Protein AF-A0A354UDZ5-F1 (afdb_monomer_lite)

Secondary structure (DSSP, 8-state):
-HHHHHHHHHHHHTT-----TT-HHHHHHHHH--B-GGG-B--SS-HHHHHHHHHHHHSPP-PPP-PPPPHHHHHHHHHHHHHHHT---

Sequence (89 aa):
MFSGINRVKRYLKNKKLFIFKNCVNLIRELKSYWWGVGDLPKKYDDHCLDEMRYYLMSKPENSAPEGQKSVIQIDKERRIKKMKLNKPN

Radius of gyration: 20.84 Å; chains: 1; bounding box: 35×39×56 Å

Foldseek 3Di:
DVVLVVLVVVCVVVVVDDDDPVVVLVVVVVVVFDQDPPRDTDPDSCVVVVVVSVVSVPDDDPPPDPPDQDPVRVVVVVVVVVVVVPDDD

Structure (mmCIF, N/CA/C/O backbone):
data_AF-A0A354UDZ5-F1
#
_entry.id   AF-A0A354UDZ5-F1
#
loop_
_atom_site.group_PDB
_atom_site.id
_atom_site.type_symbol
_atom_site.label_atom_id
_atom_site.label_alt_id
_atom_site.label_comp_id
_atom_site.label_asym_id
_atom_site.label_entity_id
_atom_site.label_seq_id
_atom_site.pdbx_PDB_ins_code
_atom_site.Cartn_x
_atom_site.Cartn_y
_atom_site.Cartn_z
_atom_site.occupancy
_atom_site.B_iso_or_equiv
_atom_site.auth_seq_id
_atom_site.auth_comp_id
_atom_site.auth_asym_id
_atom_site.auth_atom_id
_atom_site.pdbx_PDB_model_num
ATOM 1 N N . MET A 1 1 ? 3.760 9.225 4.849 1.00 53.88 1 MET A N 1
ATOM 2 C CA . MET A 1 1 ? 4.102 8.444 3.635 1.00 53.88 1 MET A CA 1
ATOM 3 C C . MET A 1 1 ? 4.080 6.928 3.881 1.00 53.88 1 MET A C 1
ATOM 5 O O . MET A 1 1 ? 3.400 6.226 3.144 1.00 53.88 1 MET A O 1
ATOM 9 N N . PHE A 1 2 ? 4.712 6.413 4.947 1.00 60.53 2 PHE A N 1
ATOM 10 C CA . PHE A 1 2 ? 4.726 4.970 5.278 1.00 60.53 2 PHE A CA 1
ATOM 11 C C . PHE A 1 2 ? 3.360 4.322 5.549 1.00 60.53 2 PHE A C 1
ATOM 13 O O . PHE A 1 2 ? 3.199 3.121 5.332 1.00 60.53 2 PHE A O 1
ATOM 20 N N . SER A 1 3 ? 2.368 5.093 6.003 1.00 70.56 3 SER A N 1
ATOM 21 C CA . SER A 1 3 ? 1.037 4.577 6.357 1.00 70.56 3 SER A CA 1
ATOM 22 C C . SER A 1 3 ? 0.326 3.902 5.177 1.00 70.56 3 SER A C 1
ATOM 24 O O . SER A 1 3 ? -0.220 2.812 5.342 1.00 70.56 3 SER A O 1
ATOM 26 N N . GLY A 1 4 ? 0.393 4.493 3.978 1.00 78.69 4 GLY A N 1
ATOM 27 C CA . GLY A 1 4 ? -0.226 3.938 2.771 1.00 78.69 4 GLY A CA 1
ATOM 28 C C . GLY A 1 4 ? 0.425 2.629 2.325 1.00 78.69 4 GLY A C 1
ATOM 29 O O . GLY A 1 4 ? -0.263 1.640 2.087 1.00 78.69 4 GLY A O 1
ATOM 30 N N . ILE A 1 5 ? 1.760 2.582 2.298 1.00 82.75 5 ILE A N 1
ATOM 31 C CA . ILE A 1 5 ? 2.518 1.384 1.895 1.00 82.75 5 ILE A CA 1
ATOM 32 C C . ILE A 1 5 ? 2.284 0.235 2.885 1.00 82.75 5 ILE A C 1
ATOM 34 O O . ILE A 1 5 ? 2.039 -0.902 2.480 1.00 82.75 5 ILE A O 1
ATOM 38 N N . ASN A 1 6 ? 2.301 0.517 4.190 1.00 84.56 6 ASN A N 1
ATOM 39 C CA . ASN A 1 6 ? 2.032 -0.497 5.212 1.00 84.56 6 ASN A CA 1
ATOM 40 C C . ASN A 1 6 ? 0.606 -1.048 5.122 1.00 84.56 6 ASN A C 1
ATOM 42 O O . ASN A 1 6 ? 0.391 -2.241 5.350 1.00 84.56 6 ASN A O 1
ATOM 46 N N . ARG A 1 7 ? -0.366 -0.216 4.733 1.00 84.25 7 ARG A N 1
ATOM 47 C CA . ARG A 1 7 ? -1.736 -0.664 4.476 1.00 84.25 7 ARG A CA 1
ATOM 48 C C . ARG A 1 7 ? -1.785 -1.630 3.295 1.00 84.25 7 ARG A C 1
ATOM 50 O O . ARG A 1 7 ? -2.313 -2.724 3.460 1.00 84.25 7 ARG A O 1
ATOM 57 N N . VAL A 1 8 ? -1.152 -1.307 2.166 1.00 86.25 8 VAL A N 1
ATOM 58 C CA . VAL A 1 8 ? -1.032 -2.229 1.016 1.00 86.25 8 VAL A CA 1
ATOM 59 C C . VAL A 1 8 ? -0.404 -3.563 1.447 1.00 86.25 8 VAL A C 1
ATOM 61 O O . VAL A 1 8 ? -0.983 -4.625 1.210 1.00 86.2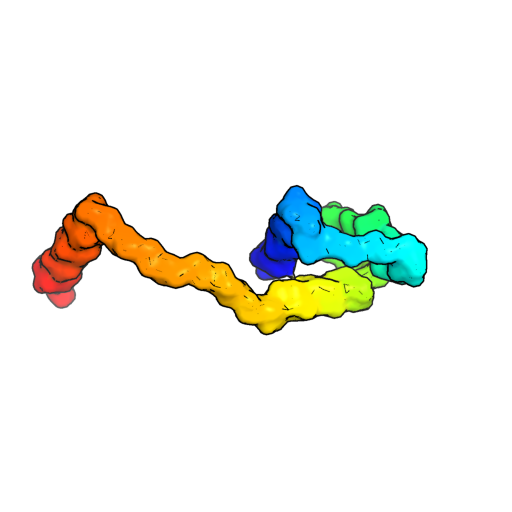5 8 VAL A O 1
ATOM 64 N N . LYS A 1 9 ? 0.722 -3.521 2.177 1.00 86.62 9 LYS A N 1
ATOM 65 C CA . LYS A 1 9 ? 1.394 -4.722 2.712 1.00 86.62 9 LYS A CA 1
ATOM 66 C C . LYS A 1 9 ? 0.466 -5.573 3.584 1.00 86.62 9 LYS A C 1
ATOM 68 O O . LYS A 1 9 ? 0.452 -6.795 3.454 1.00 86.62 9 LYS A O 1
ATOM 73 N N . ARG A 1 10 ? -0.337 -4.949 4.453 1.00 87.69 10 ARG A N 1
ATOM 74 C CA . ARG A 1 10 ? -1.309 -5.639 5.318 1.00 87.69 10 ARG A CA 1
ATOM 75 C C . ARG A 1 10 ? -2.388 -6.361 4.509 1.00 87.69 10 ARG A C 1
ATOM 77 O O . ARG A 1 10 ? -2.739 -7.489 4.844 1.00 87.69 10 ARG A O 1
ATOM 84 N N . TYR A 1 11 ? -2.909 -5.732 3.456 1.00 88.25 11 TYR A N 1
ATOM 85 C CA . TYR A 1 11 ? -3.924 -6.340 2.590 1.00 88.25 11 TYR A CA 1
ATOM 86 C C . TYR A 1 11 ? -3.374 -7.531 1.802 1.00 88.25 11 TYR A C 1
ATOM 88 O O . TYR A 1 11 ? -4.046 -8.560 1.730 1.00 88.25 11 TYR A O 1
ATOM 96 N N . LEU A 1 12 ? -2.145 -7.424 1.290 1.00 88.00 12 LEU A N 1
ATOM 97 C CA . LEU A 1 12 ? -1.450 -8.537 0.640 1.00 88.00 12 LEU A CA 1
ATOM 98 C C . LEU A 1 12 ? -1.197 -9.691 1.624 1.00 88.00 12 LEU A C 1
ATOM 100 O O . LEU A 1 12 ? -1.562 -10.829 1.339 1.00 88.00 12 LEU A O 1
ATOM 104 N N . LYS A 1 13 ? -0.664 -9.402 2.823 1.00 89.12 13 LYS A N 1
ATOM 105 C CA . LYS A 1 13 ? -0.396 -10.417 3.861 1.00 89.12 13 LYS A CA 1
ATOM 106 C C . LYS A 1 13 ? -1.663 -11.161 4.290 1.00 89.12 13 LYS A C 1
ATOM 108 O O . LYS A 1 13 ? -1.641 -12.377 4.446 1.00 89.12 13 LYS A O 1
ATOM 113 N N . ASN A 1 14 ? -2.769 -10.438 4.448 1.00 89.69 14 ASN A N 1
ATOM 114 C CA . ASN A 1 14 ? -4.05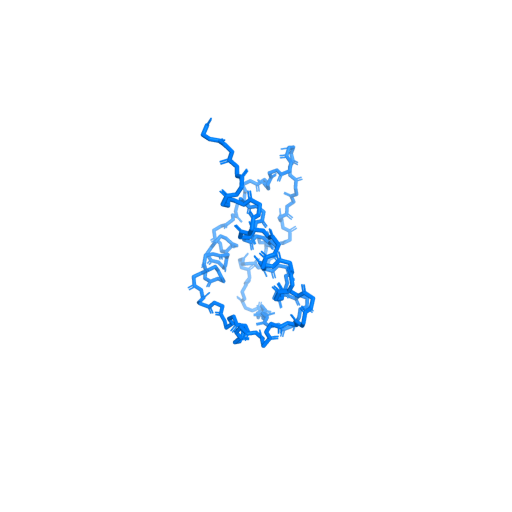2 -11.005 4.866 1.00 89.69 14 ASN A CA 1
ATOM 115 C C . ASN A 1 14 ? -4.862 -11.604 3.703 1.00 89.69 14 ASN A C 1
ATOM 117 O O . ASN A 1 14 ? -6.032 -11.923 3.904 1.00 89.69 14 ASN A O 1
ATOM 121 N N . LYS A 1 15 ? -4.283 -11.721 2.496 1.00 88.31 15 LYS A N 1
ATOM 122 C CA . LYS A 1 15 ? -4.953 -12.230 1.284 1.00 88.31 15 LYS A CA 1
ATOM 123 C C . LYS A 1 15 ? -6.284 -11.516 0.983 1.00 88.31 15 LYS A C 1
ATOM 125 O O . LYS A 1 15 ? -7.245 -12.132 0.539 1.00 88.31 15 LYS A O 1
ATOM 130 N N . LYS A 1 16 ? -6.352 -10.206 1.253 1.00 86.75 16 LYS A N 1
ATOM 131 C CA . LYS A 1 16 ? -7.516 -9.338 0.972 1.00 86.75 16 LYS A CA 1
ATOM 132 C C . LYS A 1 16 ? -7.376 -8.547 -0.331 1.00 86.75 16 LYS A C 1
ATOM 134 O O . LYS A 1 16 ? -8.308 -7.853 -0.723 1.00 86.75 16 LYS A O 1
ATOM 139 N N . LEU A 1 17 ? -6.208 -8.611 -0.963 1.00 88.75 17 LEU A N 1
ATOM 140 C CA . LEU A 1 17 ? -5.906 -7.992 -2.247 1.00 88.75 17 LEU A CA 1
ATOM 141 C C . LEU A 1 17 ? -5.306 -9.059 -3.158 1.00 88.75 17 LEU A C 1
ATOM 143 O O . LEU A 1 17 ? -4.332 -9.708 -2.779 1.00 88.75 17 LEU A O 1
ATOM 147 N N . PHE A 1 18 ? -5.882 -9.211 -4.345 1.00 90.19 18 PHE A N 1
ATOM 148 C CA . PHE A 1 18 ? -5.409 -10.130 -5.371 1.00 90.19 18 PHE A CA 1
ATOM 149 C C . PHE A 1 18 ? -5.045 -9.330 -6.614 1.00 90.19 18 PHE A C 1
ATOM 151 O O . PHE A 1 18 ? -5.813 -8.476 -7.052 1.00 90.19 18 PHE A O 1
ATOM 158 N N . ILE A 1 19 ? -3.865 -9.605 -7.162 1.00 90.25 19 ILE A N 1
ATOM 159 C CA . ILE A 1 19 ? -3.399 -9.021 -8.417 1.00 90.25 19 ILE A CA 1
ATOM 160 C C . ILE A 1 19 ? -3.512 -10.113 -9.471 1.00 90.25 19 ILE A C 1
ATOM 162 O O . ILE A 1 19 ? -2.911 -11.180 -9.340 1.00 90.25 19 ILE A O 1
ATOM 166 N N . PHE A 1 20 ? -4.314 -9.862 -10.497 1.00 91.62 20 PHE A N 1
ATOM 167 C CA . PHE A 1 20 ? -4.517 -10.810 -11.580 1.00 91.62 20 PHE A CA 1
ATOM 168 C C . PHE A 1 20 ? -3.359 -10.753 -12.580 1.00 91.62 20 PHE A C 1
ATOM 170 O O . PHE A 1 20 ? -2.715 -9.721 -12.765 1.00 91.62 20 PHE A O 1
ATOM 177 N N . LYS A 1 21 ? -3.109 -11.872 -13.269 1.00 91.94 21 LYS A N 1
ATOM 178 C CA . LYS A 1 21 ? -2.003 -12.005 -14.234 1.00 91.94 21 LYS A CA 1
ATOM 179 C C . LYS A 1 21 ? -2.072 -11.027 -15.417 1.00 91.94 21 LYS A C 1
ATOM 181 O O . LYS A 1 21 ? -1.060 -10.786 -16.061 1.00 91.94 21 LYS A O 1
ATOM 186 N N . ASN A 1 22 ? -3.254 -10.488 -15.716 1.00 93.62 22 ASN A N 1
ATOM 187 C CA . ASN A 1 22 ? -3.476 -9.505 -16.779 1.00 93.62 22 ASN A CA 1
ATOM 188 C C . ASN A 1 22 ? -3.048 -8.079 -16.384 1.00 93.62 22 ASN A C 1
ATOM 190 O O . ASN A 1 22 ? -2.907 -7.233 -17.261 1.00 93.62 22 ASN A O 1
ATOM 194 N N . CYS A 1 23 ? -2.787 -7.803 -15.102 1.00 91.19 23 CYS A N 1
ATOM 195 C CA . CYS A 1 23 ? -2.290 -6.511 -14.623 1.00 91.19 23 CYS A CA 1
ATOM 196 C C . CYS A 1 23 ? -0.777 -6.356 -14.887 1.00 91.19 23 CYS A C 1
ATOM 198 O O . CYS A 1 23 ? 0.010 -6.164 -13.963 1.00 91.19 23 CYS A O 1
ATOM 200 N N . VAL A 1 24 ? -0.356 -6.470 -16.150 1.00 91.31 24 VAL A N 1
ATOM 201 C CA . VAL A 1 24 ? 1.060 -6.557 -16.555 1.00 91.31 24 VAL A CA 1
ATOM 202 C C . VAL A 1 24 ? 1.886 -5.331 -16.159 1.00 91.31 24 VAL A C 1
ATOM 204 O O . VAL A 1 24 ? 3.011 -5.489 -15.687 1.00 91.31 24 VAL A O 1
ATOM 207 N N . ASN A 1 25 ? 1.311 -4.128 -16.274 1.00 89.12 25 ASN A N 1
ATOM 208 C CA . ASN A 1 25 ? 1.971 -2.883 -15.879 1.00 89.12 25 ASN A CA 1
ATOM 209 C C . ASN A 1 25 ? 2.179 -2.852 -14.366 1.00 89.12 25 ASN A C 1
ATOM 211 O O . ASN A 1 25 ? 3.315 -2.768 -13.920 1.00 89.12 25 ASN A O 1
ATOM 215 N N . LEU A 1 26 ? 1.116 -3.077 -13.587 1.00 88.31 26 LEU A N 1
ATOM 216 C CA . LEU A 1 26 ? 1.208 -3.145 -12.128 1.00 88.31 26 LEU A CA 1
ATOM 217 C C . LEU A 1 26 ? 2.231 -4.193 -11.668 1.00 88.31 26 LEU A C 1
ATOM 219 O O . LEU A 1 26 ? 3.021 -3.915 -10.777 1.00 88.31 26 LEU A O 1
ATOM 223 N N . ILE A 1 27 ? 2.262 -5.382 -12.281 1.00 90.00 27 ILE A N 1
ATOM 224 C CA . ILE A 1 27 ? 3.234 -6.433 -11.940 1.00 90.00 27 ILE A CA 1
ATOM 225 C C . ILE A 1 27 ? 4.671 -5.985 -12.241 1.00 90.00 27 ILE A C 1
ATOM 227 O O . ILE A 1 27 ? 5.570 -6.261 -11.445 1.00 90.00 27 ILE A O 1
ATOM 231 N N . ARG A 1 28 ? 4.903 -5.316 -13.377 1.00 89.56 28 ARG A N 1
ATOM 232 C CA . ARG A 1 28 ? 6.220 -4.776 -13.745 1.00 89.56 28 ARG A CA 1
ATOM 233 C C . ARG A 1 28 ? 6.674 -3.721 -12.739 1.00 89.56 28 ARG A C 1
ATOM 235 O O . ARG A 1 28 ? 7.786 -3.821 -12.231 1.00 89.56 28 ARG A O 1
ATOM 242 N N . GLU A 1 29 ? 5.799 -2.777 -12.408 1.00 88.00 29 GLU A N 1
ATOM 243 C CA . GLU A 1 29 ? 6.068 -1.710 -11.438 1.00 88.00 29 GLU A CA 1
ATOM 244 C C . GLU A 1 29 ? 6.350 -2.281 -10.040 1.00 88.00 29 GLU A C 1
ATOM 246 O O . GLU A 1 29 ? 7.328 -1.910 -9.397 1.00 88.00 29 GLU A O 1
ATOM 251 N N . LEU A 1 30 ? 5.565 -3.271 -9.596 1.00 85.38 30 LEU A N 1
ATOM 252 C CA . LEU A 1 30 ? 5.727 -3.898 -8.280 1.00 85.38 30 LEU A CA 1
ATOM 253 C C . LEU A 1 30 ? 7.090 -4.591 -8.117 1.00 85.38 30 LEU A C 1
ATOM 255 O O . LEU A 1 30 ? 7.646 -4.596 -7.022 1.00 85.38 30 LEU A O 1
ATOM 259 N N . LYS A 1 31 ? 7.630 -5.176 -9.196 1.00 84.62 31 LYS A N 1
ATOM 260 C CA . LYS A 1 31 ? 8.963 -5.809 -9.209 1.00 84.62 31 LYS A CA 1
ATOM 261 C C . LYS A 1 31 ? 10.103 -4.787 -9.197 1.00 84.62 31 LYS A C 1
ATOM 263 O O . LYS A 1 31 ? 11.180 -5.078 -8.680 1.00 84.62 31 LYS A O 1
ATOM 268 N N . SER A 1 32 ? 9.864 -3.608 -9.762 1.00 82.25 32 SER A N 1
ATOM 269 C CA . SER A 1 32 ? 10.824 -2.501 -9.814 1.00 82.25 32 SER A CA 1
ATOM 270 C C . SER A 1 32 ? 10.758 -1.585 -8.587 1.00 82.25 32 SER A C 1
ATOM 272 O O . SER A 1 32 ? 11.558 -0.658 -8.473 1.00 82.25 32 SER A O 1
ATOM 274 N N . TYR A 1 33 ? 9.838 -1.836 -7.652 1.00 78.75 33 TYR A N 1
ATOM 275 C CA . TYR A 1 33 ? 9.649 -1.009 -6.466 1.00 78.75 33 TYR A CA 1
ATOM 276 C C . TYR A 1 33 ? 10.681 -1.335 -5.376 1.00 78.75 33 TYR A C 1
ATOM 278 O O . TYR A 1 33 ? 10.541 -2.306 -4.628 1.00 78.75 33 TYR A O 1
ATOM 286 N N . TRP A 1 34 ? 11.706 -0.489 -5.260 1.00 80.06 34 TRP A N 1
ATOM 287 C CA . TRP A 1 34 ? 12.788 -0.627 -4.280 1.00 80.06 34 TRP A CA 1
ATOM 288 C C . TRP A 1 34 ? 12.926 0.620 -3.399 1.00 80.06 34 TRP A C 1
ATOM 290 O O . TRP A 1 34 ? 12.627 1.746 -3.811 1.00 80.06 34 TRP A O 1
ATOM 300 N N . TRP A 1 35 ? 13.393 0.411 -2.166 1.00 78.75 35 TRP A N 1
ATOM 301 C CA . TRP A 1 35 ? 13.729 1.494 -1.240 1.00 78.75 35 TRP A CA 1
ATOM 302 C C . TRP A 1 35 ? 14.998 2.199 -1.722 1.00 78.75 35 TRP A C 1
ATOM 304 O O . TRP A 1 35 ? 16.002 1.548 -2.007 1.00 78.75 35 TRP A O 1
ATOM 314 N N . GLY A 1 36 ? 14.927 3.521 -1.863 1.00 76.19 36 GLY A N 1
ATOM 315 C CA . GLY A 1 36 ? 16.071 4.365 -2.185 1.00 76.19 36 GLY A CA 1
ATOM 316 C C . GLY A 1 36 ? 16.776 4.871 -0.927 1.00 76.19 36 GLY A C 1
ATOM 317 O O . GLY A 1 36 ? 16.614 4.338 0.170 1.00 76.19 36 GLY A O 1
ATOM 318 N N . VAL A 1 37 ? 17.556 5.938 -1.087 1.00 76.00 37 VAL A N 1
ATOM 319 C CA . VAL A 1 37 ? 18.246 6.600 0.028 1.00 76.00 37 VAL A CA 1
ATOM 320 C C . VAL A 1 37 ? 17.232 7.365 0.889 1.00 76.00 37 VAL A C 1
ATOM 322 O O . VAL A 1 37 ? 16.396 8.097 0.361 1.00 76.00 37 VAL A O 1
ATOM 325 N N . GLY A 1 38 ? 17.318 7.210 2.214 1.00 74.75 38 GLY A N 1
ATOM 326 C CA . GLY A 1 38 ? 16.487 7.947 3.176 1.00 74.75 38 GLY A CA 1
ATOM 327 C C . GLY A 1 38 ? 15.057 7.416 3.338 1.00 74.75 38 GLY A C 1
ATOM 328 O O . GLY A 1 38 ? 14.142 8.207 3.547 1.00 74.75 38 GLY A O 1
ATOM 329 N N . ASP A 1 39 ? 14.856 6.099 3.195 1.00 68.00 39 ASP A N 1
ATOM 330 C CA . ASP A 1 39 ? 13.564 5.399 3.332 1.00 68.00 39 ASP A CA 1
ATOM 331 C C . ASP A 1 39 ? 12.440 5.901 2.403 1.00 68.00 39 ASP A C 1
ATOM 333 O O . ASP A 1 39 ? 11.253 5.605 2.583 1.00 68.00 39 ASP A O 1
ATOM 337 N N . LEU A 1 40 ? 12.813 6.641 1.364 1.00 69.75 40 LEU A N 1
ATOM 338 C CA . LEU A 1 40 ? 11.920 7.082 0.308 1.00 69.75 40 LEU A CA 1
ATOM 339 C C . LEU A 1 40 ? 11.955 6.055 -0.831 1.00 69.75 40 LEU A C 1
ATOM 341 O O . LEU A 1 40 ? 13.038 5.642 -1.260 1.00 69.75 40 LEU A O 1
ATOM 345 N N . PRO A 1 41 ? 10.796 5.613 -1.342 1.00 72.94 41 PRO A N 1
ATOM 346 C CA . PRO A 1 41 ? 10.773 4.761 -2.520 1.00 72.94 41 PRO A CA 1
ATOM 347 C C . PRO A 1 41 ? 11.308 5.527 -3.729 1.00 72.94 41 PRO A C 1
ATOM 349 O O . PRO A 1 41 ? 11.039 6.721 -3.898 1.00 72.94 41 PRO A O 1
ATOM 352 N N . LYS A 1 42 ? 12.072 4.839 -4.580 1.00 76.25 42 LYS A N 1
ATOM 353 C CA . LYS A 1 42 ? 12.558 5.424 -5.830 1.00 76.25 42 LYS A CA 1
ATOM 354 C C . LYS A 1 42 ? 11.358 5.648 -6.758 1.00 76.25 42 LYS A C 1
ATOM 356 O O . LYS A 1 42 ? 10.730 4.684 -7.180 1.00 76.25 42 LYS A O 1
ATOM 361 N N . LYS A 1 43 ? 11.041 6.913 -7.054 1.00 68.25 43 LYS A N 1
ATOM 362 C CA . LYS A 1 43 ? 9.957 7.307 -7.970 1.00 68.25 43 LYS A CA 1
ATOM 363 C C . LYS A 1 43 ? 10.342 6.990 -9.412 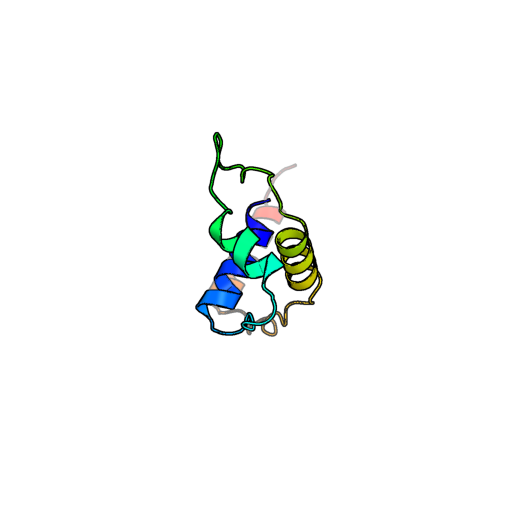1.00 68.25 43 LYS A C 1
ATOM 365 O O . LYS A 1 43 ? 10.950 7.816 -10.090 1.00 68.25 43 LYS A O 1
ATOM 370 N N . TYR A 1 44 ? 10.060 5.772 -9.847 1.00 70.81 44 TYR A N 1
ATOM 371 C CA . TYR A 1 44 ? 10.253 5.342 -11.223 1.00 70.81 44 TYR A CA 1
ATOM 372 C C . TYR A 1 44 ? 9.117 4.392 -11.590 1.00 70.81 44 TYR A C 1
ATOM 374 O O . TYR A 1 44 ? 8.962 3.374 -10.920 1.00 70.81 44 TYR A O 1
ATOM 382 N N . ASP A 1 45 ? 8.336 4.748 -12.613 1.00 68.69 45 ASP A N 1
ATOM 383 C CA . ASP A 1 45 ? 7.149 4.012 -13.066 1.00 68.69 45 ASP A CA 1
ATOM 384 C C . ASP A 1 45 ? 6.245 3.554 -11.905 1.00 68.69 45 ASP A C 1
ATOM 386 O O . ASP A 1 45 ? 6.080 2.365 -11.664 1.00 68.69 45 ASP A O 1
ATOM 390 N N . ASP A 1 46 ? 5.686 4.494 -11.139 1.00 74.69 46 ASP A N 1
ATOM 391 C CA . ASP A 1 46 ? 4.842 4.215 -9.966 1.00 74.69 46 ASP A CA 1
ATOM 392 C C . ASP A 1 46 ? 3.353 4.518 -10.189 1.00 74.69 46 ASP A C 1
ATOM 394 O O . ASP A 1 46 ? 2.574 4.508 -9.237 1.00 74.69 46 ASP A O 1
ATOM 398 N N . HIS A 1 47 ? 2.930 4.748 -11.434 1.00 84.25 47 HIS A N 1
ATOM 399 C CA . HIS A 1 47 ? 1.576 5.192 -11.768 1.00 84.25 47 HIS A CA 1
ATOM 400 C C . HIS A 1 47 ? 0.490 4.219 -11.280 1.00 84.25 47 HIS A C 1
ATOM 402 O O . HIS A 1 47 ? -0.443 4.633 -10.587 1.00 84.25 47 HIS A O 1
ATOM 408 N N . CYS A 1 48 ? 0.6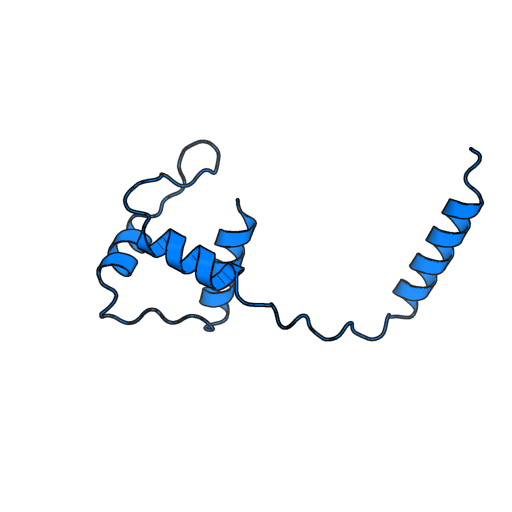06 2.921 -11.588 1.00 86.06 48 CYS A N 1
ATOM 409 C CA . CYS A 1 48 ? -0.385 1.933 -11.152 1.00 86.06 48 CYS A CA 1
ATOM 410 C C . CYS A 1 48 ? -0.272 1.651 -9.647 1.00 86.06 48 CYS A C 1
ATOM 412 O O . CYS A 1 48 ? -1.277 1.399 -8.973 1.00 86.06 48 CYS A O 1
ATOM 414 N N . LEU A 1 49 ? 0.947 1.673 -9.104 1.00 84.19 49 LEU A N 1
ATOM 415 C CA . LEU A 1 49 ? 1.191 1.432 -7.683 1.00 84.19 49 LEU A CA 1
ATOM 416 C C . LEU A 1 49 ? 0.611 2.547 -6.798 1.00 84.19 49 LEU A C 1
ATOM 418 O O . LEU A 1 49 ? 0.022 2.263 -5.748 1.00 84.19 49 LEU A O 1
ATOM 422 N N . ASP A 1 50 ? 0.727 3.797 -7.237 1.00 84.94 50 ASP A N 1
ATOM 423 C CA . ASP A 1 50 ? 0.165 4.957 -6.556 1.00 84.94 50 ASP A CA 1
ATOM 424 C C . ASP A 1 50 ? -1.361 4.978 -6.641 1.00 84.94 50 ASP A C 1
ATOM 426 O O . ASP A 1 50 ? -2.014 5.194 -5.616 1.00 84.94 50 ASP A O 1
ATOM 430 N N . GLU A 1 51 ? -1.946 4.651 -7.795 1.00 87.25 51 GLU A N 1
ATOM 431 C CA . GLU A 1 51 ? -3.399 4.502 -7.930 1.00 87.25 51 GLU A CA 1
ATOM 432 C C . GLU A 1 51 ? -3.946 3.416 -6.988 1.00 87.25 51 GLU A C 1
ATOM 434 O O . GLU A 1 51 ? -4.881 3.658 -6.217 1.00 87.25 51 GLU A O 1
ATOM 439 N N . MET A 1 52 ? -3.305 2.242 -6.952 1.00 86.44 52 MET A N 1
ATOM 440 C CA . MET A 1 52 ? -3.657 1.162 -6.025 1.00 86.44 52 MET A CA 1
ATOM 441 C C . MET A 1 52 ? -3.560 1.618 -4.563 1.00 86.44 52 MET A C 1
ATOM 443 O O . MET A 1 52 ? -4.422 1.293 -3.737 1.00 86.44 52 MET A O 1
ATOM 447 N N . ARG A 1 53 ? -2.513 2.377 -4.221 1.00 87.12 53 ARG A N 1
ATOM 448 C CA . ARG A 1 53 ? -2.343 2.942 -2.880 1.00 87.12 53 ARG A CA 1
ATOM 449 C C . ARG A 1 53 ? -3.492 3.888 -2.548 1.00 87.12 53 ARG A C 1
ATOM 451 O O . ARG A 1 53 ? -4.074 3.754 -1.471 1.00 87.12 53 ARG A O 1
ATOM 458 N N . TYR A 1 54 ? -3.839 4.810 -3.443 1.00 87.56 54 TYR A N 1
ATOM 459 C CA . TYR A 1 54 ? -4.940 5.746 -3.230 1.00 87.56 54 TYR A CA 1
ATOM 460 C C . TYR A 1 54 ? -6.278 5.026 -3.075 1.00 87.56 54 TYR A C 1
ATOM 462 O O . TYR A 1 54 ? -6.997 5.316 -2.120 1.00 87.56 54 TYR A O 1
ATOM 470 N N . TYR A 1 55 ? -6.561 4.022 -3.908 1.00 86.88 55 TYR A N 1
ATOM 471 C CA . TYR A 1 55 ? -7.763 3.194 -3.796 1.00 86.88 55 TYR A CA 1
ATOM 472 C C . TYR A 1 55 ? -7.879 2.498 -2.430 1.00 86.88 55 TYR A C 1
ATOM 474 O O . TYR A 1 55 ? -8.939 2.466 -1.802 1.00 86.88 55 TYR A O 1
ATOM 482 N N . LEU A 1 56 ? -6.776 1.942 -1.926 1.00 84.31 56 LEU A N 1
ATOM 483 C CA . LEU A 1 56 ? -6.781 1.261 -0.631 1.00 84.31 56 LEU A CA 1
ATOM 484 C C . LEU A 1 56 ? -6.884 2.224 0.551 1.00 84.31 56 LEU A C 1
ATOM 486 O O . LEU A 1 56 ? -7.428 1.835 1.590 1.00 84.31 56 LEU A O 1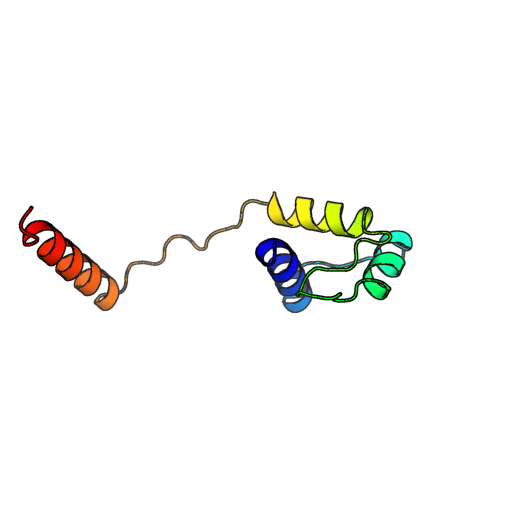
ATOM 490 N N . MET A 1 57 ? -6.365 3.446 0.417 1.00 82.56 57 MET A N 1
ATOM 491 C CA . MET A 1 57 ? -6.491 4.483 1.441 1.00 82.56 57 MET A CA 1
ATOM 492 C C . MET A 1 57 ? -7.878 5.129 1.459 1.00 82.56 57 MET A C 1
ATOM 494 O O . MET A 1 57 ? -8.358 5.445 2.543 1.00 82.56 57 MET A O 1
ATOM 498 N N . SER A 1 58 ? -8.525 5.297 0.303 1.00 81.62 58 SER A N 1
ATOM 499 C CA . SER A 1 58 ? -9.853 5.914 0.203 1.00 81.62 58 SER A CA 1
ATOM 500 C C . SER A 1 58 ? -10.978 5.005 0.696 1.00 81.62 58 SER A C 1
ATOM 502 O O . SER A 1 58 ? -12.040 5.496 1.072 1.00 81.62 58 SER A O 1
ATOM 504 N N . LYS A 1 59 ? -10.758 3.683 0.748 1.00 76.00 59 LYS A N 1
ATOM 505 C CA . LYS A 1 59 ? -11.723 2.767 1.364 1.00 76.00 59 LYS A CA 1
ATOM 506 C C . LYS A 1 59 ? -11.935 3.126 2.844 1.00 76.00 59 LYS A C 1
ATOM 508 O O . LYS A 1 59 ? -10.952 3.113 3.598 1.00 76.00 59 LYS A O 1
ATOM 513 N N . PRO A 1 60 ? -13.184 3.359 3.291 1.00 68.12 60 PRO A N 1
ATOM 514 C CA . PRO A 1 60 ? -13.472 3.453 4.714 1.00 68.12 60 PRO A CA 1
ATOM 515 C C . PRO A 1 60 ? -13.036 2.139 5.364 1.00 68.12 60 PRO A C 1
ATOM 517 O O . PRO A 1 60 ? -13.362 1.049 4.883 1.00 68.12 60 PRO A O 1
ATOM 520 N N . GLU A 1 61 ? -12.204 2.224 6.402 1.00 65.50 61 GLU A N 1
ATOM 521 C CA . GLU A 1 61 ? -11.931 1.036 7.199 1.00 65.50 61 GLU A CA 1
ATOM 522 C C . GLU A 1 61 ? -13.235 0.678 7.907 1.00 65.50 61 GLU A C 1
ATOM 524 O O . GLU A 1 61 ? -13.853 1.539 8.530 1.00 65.50 61 GLU A O 1
ATOM 529 N N . ASN A 1 62 ? -13.636 -0.594 7.839 1.00 58.16 62 ASN A N 1
ATOM 530 C CA . ASN A 1 62 ? -14.493 -1.151 8.876 1.00 58.16 62 ASN A CA 1
ATOM 531 C C . ASN A 1 62 ? -13.647 -1.129 10.150 1.00 58.16 62 ASN A C 1
ATOM 533 O O . ASN A 1 62 ? -12.967 -2.112 10.460 1.00 58.16 62 ASN A O 1
ATOM 537 N N . SER A 1 63 ? -13.599 0.020 10.830 1.00 60.47 63 SER A N 1
ATOM 538 C CA . SER A 1 63 ? -13.161 0.059 12.211 1.00 60.47 63 SER A CA 1
ATOM 539 C C . SER A 1 63 ? -13.998 -0.994 12.915 1.00 60.47 63 SER A C 1
ATOM 541 O O . SER A 1 63 ? -15.223 -1.035 12.762 1.00 60.47 63 SER A O 1
ATOM 543 N N . ALA A 1 64 ? -13.330 -1.918 13.609 1.00 60.53 64 ALA A N 1
ATOM 544 C CA . ALA A 1 64 ? -14.060 -2.773 14.524 1.00 60.53 64 ALA A CA 1
ATOM 545 C C . ALA A 1 64 ? -14.932 -1.835 15.375 1.00 60.53 64 ALA A C 1
ATOM 547 O O . ALA A 1 64 ? -14.414 -0.785 15.785 1.00 60.53 64 ALA A O 1
ATOM 548 N N . PRO A 1 65 ? -16.230 -2.140 15.570 1.00 64.00 65 PRO A N 1
ATOM 549 C CA . PRO A 1 65 ? -17.054 -1.340 16.465 1.00 64.00 65 PRO A CA 1
ATOM 550 C C . PRO A 1 65 ? -16.258 -1.164 17.754 1.00 64.00 65 PRO A C 1
ATOM 552 O O . PRO A 1 65 ? -15.625 -2.134 18.185 1.00 64.00 65 PRO A O 1
ATOM 555 N N . GLU A 1 66 ? -16.188 0.065 18.280 1.00 65.75 66 GLU A N 1
ATOM 556 C CA . GLU A 1 66 ? -15.406 0.350 19.484 1.00 65.75 66 GLU A CA 1
ATOM 557 C C . GLU A 1 66 ? -15.737 -0.725 20.519 1.00 65.75 66 GLU A C 1
ATOM 559 O O . GLU A 1 66 ? -16.867 -0.819 21.002 1.00 65.75 66 GLU A O 1
ATOM 564 N N . GLY A 1 67 ? -14.774 -1.619 20.763 1.00 69.06 67 GLY A N 1
ATOM 565 C CA . GLY A 1 67 ? -14.978 -2.718 21.689 1.00 69.06 67 GLY A CA 1
ATOM 566 C C . GLY A 1 67 ? -15.345 -2.130 23.044 1.00 69.06 67 GLY A C 1
ATOM 567 O O . GLY A 1 67 ? -14.838 -1.066 23.412 1.00 69.06 67 GLY A O 1
ATOM 568 N N . GLN A 1 68 ? -16.225 -2.804 23.788 1.00 75.00 68 GLN A N 1
ATOM 569 C CA . GLN A 1 68 ? -16.549 -2.380 25.148 1.00 75.00 68 GLN A CA 1
ATOM 570 C C . GLN A 1 68 ? -15.247 -2.151 25.923 1.00 75.00 68 GLN A C 1
ATOM 572 O O . GLN A 1 68 ? -14.376 -3.024 25.977 1.00 75.00 68 GLN A O 1
ATOM 577 N N . LYS A 1 69 ? -15.087 -0.939 26.466 1.00 77.06 69 LYS A N 1
ATOM 578 C CA . LYS A 1 69 ? -13.864 -0.546 27.168 1.00 77.06 69 LYS A CA 1
ATOM 579 C C . LYS A 1 69 ? -13.609 -1.529 28.305 1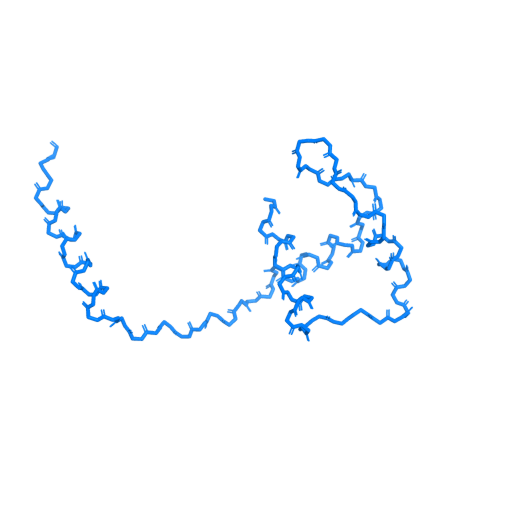.00 77.06 69 LYS A C 1
ATOM 581 O O . LYS A 1 69 ? -14.493 -1.781 29.122 1.00 77.06 69 LYS A O 1
ATOM 586 N N . SER A 1 70 ? -12.392 -2.060 28.381 1.00 81.00 70 SER A N 1
ATOM 587 C CA . SER A 1 70 ? -12.013 -2.918 29.503 1.00 81.00 70 SER A CA 1
ATOM 588 C C . SER A 1 70 ? -12.017 -2.125 30.814 1.00 81.00 70 SER A C 1
ATOM 590 O O . SER A 1 70 ? -11.814 -0.907 30.820 1.00 81.00 70 SER A O 1
ATOM 592 N N . VAL A 1 71 ? -12.175 -2.820 31.943 1.00 86.06 71 VAL A N 1
ATOM 593 C CA . VAL A 1 71 ? -12.128 -2.219 33.292 1.00 86.06 71 VAL A CA 1
ATOM 594 C C . VAL A 1 71 ? -10.850 -1.391 33.493 1.00 86.06 71 VAL A C 1
ATOM 596 O O . VAL A 1 71 ? -10.887 -0.292 34.042 1.00 86.06 71 VAL A O 1
ATOM 599 N N . ILE A 1 72 ? -9.723 -1.875 32.959 1.00 85.38 72 ILE A N 1
ATOM 600 C CA . ILE A 1 72 ? -8.421 -1.197 33.011 1.00 85.38 72 ILE A CA 1
ATOM 601 C C . ILE A 1 72 ? -8.448 0.112 32.211 1.00 85.38 72 ILE A C 1
ATOM 603 O O . ILE A 1 72 ? -7.885 1.119 32.639 1.00 85.38 72 ILE A O 1
ATOM 607 N N . GLN A 1 73 ? -9.085 0.117 31.041 1.00 84.62 73 GLN A N 1
ATOM 608 C CA . GLN A 1 73 ? -9.169 1.298 30.185 1.00 84.62 73 GLN A CA 1
ATOM 609 C C . GLN A 1 73 ? -10.062 2.381 30.807 1.00 84.62 73 GLN A C 1
ATOM 611 O O . GLN A 1 73 ? -9.705 3.558 30.775 1.00 84.62 73 GLN A O 1
ATOM 616 N N . ILE A 1 74 ? -11.157 1.975 31.457 1.00 86.94 74 ILE A N 1
ATOM 617 C CA . ILE A 1 74 ? -12.034 2.871 32.223 1.00 86.94 74 ILE A CA 1
ATOM 618 C C . ILE A 1 74 ? -11.272 3.502 33.400 1.00 86.94 74 ILE A C 1
ATOM 620 O O . ILE A 1 74 ? -11.337 4.719 33.590 1.00 86.94 74 ILE A O 1
ATOM 624 N N . ASP A 1 75 ? -10.508 2.711 34.165 1.00 88.62 75 ASP A N 1
ATOM 625 C CA . ASP A 1 75 ? -9.723 3.240 35.292 1.00 88.62 75 ASP A CA 1
ATOM 626 C C . ASP A 1 75 ? -8.647 4.232 34.823 1.00 88.62 75 ASP A C 1
ATOM 628 O O . ASP A 1 75 ? -8.492 5.316 35.396 1.00 88.62 75 ASP A O 1
ATOM 632 N N . LYS A 1 76 ? -7.954 3.921 33.717 1.00 89.38 76 LYS A N 1
ATOM 633 C CA . LYS A 1 76 ? -6.976 4.834 33.105 1.00 89.38 76 LYS A CA 1
ATOM 634 C C . LYS A 1 76 ? -7.614 6.168 32.713 1.00 89.38 76 LYS A C 1
ATOM 636 O O . LYS A 1 76 ? -7.079 7.218 33.064 1.00 89.38 76 LYS A O 1
ATOM 641 N N . GLU A 1 77 ? -8.765 6.153 32.042 1.00 88.88 77 GLU A N 1
ATOM 642 C CA . GLU A 1 77 ? -9.480 7.378 31.655 1.00 88.88 77 GLU A CA 1
ATOM 643 C C . GLU A 1 77 ? -9.913 8.206 32.871 1.00 88.88 77 GLU A C 1
ATOM 645 O O . GLU A 1 77 ? -9.767 9.434 32.876 1.00 88.88 77 GLU A O 1
ATOM 650 N N . ARG A 1 78 ? -10.392 7.541 33.929 1.00 89.94 78 ARG A N 1
ATOM 651 C CA . ARG A 1 78 ? -10.784 8.195 35.181 1.00 89.94 78 ARG A CA 1
ATOM 652 C C . ARG A 1 78 ? -9.600 8.909 35.834 1.00 89.94 78 ARG A C 1
ATOM 654 O O . ARG A 1 78 ? -9.729 10.070 36.229 1.00 89.94 78 ARG A O 1
ATOM 661 N N . ARG A 1 79 ? -8.438 8.250 35.910 1.00 87.69 79 ARG A N 1
ATOM 662 C CA . ARG A 1 79 ? -7.205 8.839 36.464 1.00 87.69 79 ARG A CA 1
ATOM 663 C C . ARG A 1 79 ? -6.707 10.014 35.630 1.00 87.69 79 ARG A C 1
ATOM 665 O O . ARG A 1 79 ? -6.374 11.050 36.198 1.00 87.69 79 ARG A O 1
ATOM 672 N N . ILE A 1 80 ? -6.719 9.892 34.301 1.00 90.31 80 ILE A N 1
ATOM 673 C CA . ILE A 1 80 ? -6.308 10.970 33.390 1.00 90.31 80 ILE A CA 1
ATOM 674 C C . ILE A 1 80 ? -7.207 12.200 33.560 1.00 90.31 80 ILE A C 1
ATOM 676 O O . ILE A 1 80 ? -6.696 13.315 33.662 1.00 90.31 80 ILE A O 1
ATOM 680 N N . LYS A 1 81 ? -8.535 12.022 33.641 1.00 88.25 81 LYS A N 1
ATOM 681 C CA . LYS A 1 81 ? -9.466 13.132 33.918 1.00 88.25 81 LYS A CA 1
ATOM 682 C C . LYS A 1 81 ? -9.151 13.817 35.245 1.00 88.25 81 LYS A C 1
ATOM 684 O O . LYS A 1 81 ? -9.100 15.042 35.294 1.00 88.25 81 LYS A O 1
ATOM 689 N N . LYS A 1 82 ? -8.890 13.036 36.298 1.00 89.00 82 LYS A N 1
ATOM 690 C CA . LYS A 1 82 ? -8.553 13.571 37.623 1.00 89.00 82 LYS A CA 1
ATOM 691 C C . LYS A 1 82 ? -7.247 14.371 37.600 1.00 89.00 82 LYS A C 1
ATOM 693 O O . LYS A 1 82 ? -7.208 15.459 38.154 1.00 89.00 82 LYS A O 1
ATOM 698 N N . MET A 1 83 ? -6.216 13.884 36.907 1.00 87.31 83 MET A N 1
ATOM 699 C CA . MET A 1 83 ? -4.951 14.614 36.744 1.00 87.31 83 MET A CA 1
ATOM 700 C C . MET A 1 83 ? -5.109 15.914 35.950 1.00 87.31 83 MET A C 1
ATOM 702 O O . MET A 1 83 ? -4.470 16.901 36.289 1.00 87.31 83 MET A O 1
ATOM 706 N N . LYS A 1 84 ? -5.958 15.935 34.913 1.00 84.81 84 LYS A N 1
ATOM 707 C CA . LYS A 1 84 ? -6.233 17.156 34.139 1.00 84.81 84 LYS A CA 1
ATOM 708 C C . LYS A 1 84 ? -6.960 18.218 34.964 1.00 84.81 84 LYS A C 1
ATOM 710 O O . LYS A 1 84 ? -6.626 19.384 34.828 1.00 84.81 84 LYS A O 1
ATOM 715 N N . LEU A 1 85 ? -7.907 17.819 35.820 1.00 84.12 85 LEU A N 1
ATOM 716 C CA . LEU A 1 85 ? -8.579 18.742 36.745 1.00 84.12 85 LEU A CA 1
ATOM 717 C C . LEU A 1 85 ? -7.633 19.296 37.816 1.00 84.12 85 LEU A C 1
ATOM 719 O O . LEU A 1 85 ? -7.769 20.443 38.213 1.00 84.12 85 LEU A O 1
ATOM 723 N N . ASN A 1 86 ? -6.692 18.477 38.286 1.00 79.38 86 ASN A N 1
ATOM 724 C CA . ASN A 1 86 ? -5.739 18.860 39.327 1.00 79.38 86 ASN A CA 1
ATOM 725 C C . ASN A 1 86 ? -4.498 19.583 38.789 1.00 79.38 86 ASN A C 1
ATOM 727 O O . ASN A 1 86 ? -3.565 19.817 39.556 1.00 79.38 86 ASN A O 1
ATOM 731 N N . LYS A 1 87 ? -4.439 19.883 37.487 1.00 74.44 87 LYS A N 1
ATOM 732 C CA . LYS A 1 87 ? -3.306 20.596 36.909 1.00 74.44 87 LYS A CA 1
ATOM 733 C C . LYS A 1 87 ? -3.488 22.090 37.220 1.00 74.44 87 LYS A C 1
ATOM 735 O O . LYS A 1 87 ? -4.453 22.662 36.719 1.00 74.44 87 LYS A O 1
ATOM 740 N N . PRO A 1 88 ? -2.637 22.708 38.060 1.00 70.56 88 PRO A N 1
ATOM 741 C CA . PRO A 1 88 ? -2.682 24.154 38.246 1.00 70.56 88 PRO A CA 1
ATOM 742 C C . PRO A 1 88 ? -2.375 24.836 36.902 1.00 70.56 88 PRO A C 1
ATOM 744 O O . PRO A 1 88 ? -1.584 24.294 36.122 1.00 70.56 88 PRO A O 1
ATOM 747 N N . ASN A 1 89 ? -3.065 25.952 36.633 1.00 64.50 89 ASN A N 1
ATOM 748 C CA . ASN A 1 89 ? -2.884 26.785 35.434 1.00 64.50 89 ASN A CA 1
ATOM 749 C C . ASN A 1 89 ? -1.417 27.159 35.210 1.00 64.50 89 ASN A C 1
ATOM 751 O O . ASN A 1 89 ? -0.743 27.484 36.213 1.00 64.50 89 ASN A O 1
#

pLDDT: mean 81.01, std 9.32, range [53.88, 93.62]